Protein AF-0000000086677597 (afdb_homodimer)

Secondary structure (DSSP, 8-state):
----------S--EE-TT--SS--EEEEEETTEEEEEETTEEEEEEEEEHHHHHHHHHHHHTTTT-------/----------S--EE-TT--SS--EEEEEETTEEEEEETTEEEEEEEEEHHHHHHHHHHHHTTTT-------

Nearest PDB structures (foldseek):
  1yqf-assembly2_E  TM=6.246E-01  e=2.700E+00  Leishmania major
  7anb-assembly2_BBB  TM=4.115E-01  e=1.387E+00  Bacteroides thetaiotaomicron VPI-5482
  6hr5-assembly1_A  TM=4.721E-01  e=3.883E+00  Formosa agariphila KMM 3901
  7pkq-assembly1_M  TM=5.724E-01  e=5.585E+00  Chlamydomonas reinhardtii
  1yqf-assembly2_E  TM=6.253E-01  e=2.676E+00  Leishmania major

Sequence (144 aa):
MIDNAGARQPSGWRRSSRCSDAACVEVNPVGGEVLVRNTGDPGVQLRLTAEQWRSLLDTVKSDGFSPPEATTMIDNAGARQPSGWRRSSRCSDAACVEVNPVGGEVLVRNTGDPGVQLRLTAEQWRSLLDTVKSDGFSPPEATT

pLDDT: mean 76.42, std 21.35, range [24.19, 95.0]

InterPro domains:
  IPR007278 Domain of unknown function DUF397 [PF04149] (12-61)

Organism: NCBI:txid175570

Radius of gyration: 15.19 Å; Cα contacts (8 Å, |Δi|>4): 232; chains: 2; bounding box: 44×38×34 Å

Foldseek 3Di:
DPVPCPPPLPPAWDWDPPDDDQWTWIWGDDPQWIWIDISVCRVDIDIGGVVRVVVVVVCVVVVNPPPDPPPD/DPCPCPPPLPPAWDWDPPDDDQWTWIWGDDPQWIWIDISVCRVDIDIGGVVRVVVVVVCVVVVNPPPDPPPD

Solvent-accessible surface area (backbone atoms only — not comparable to full-atom values): 8438 Å² total; per-residue (Å²): 124,81,80,64,75,67,62,76,68,68,95,47,73,43,65,37,77,59,39,78,65,89,42,30,43,30,38,26,75,49,97,69,25,32,36,38,29,30,59,73,46,65,84,46,62,43,72,32,46,53,65,37,46,49,16,45,51,52,22,50,67,67,59,66,70,65,65,78,72,75,80,121,125,80,81,67,73,67,61,76,67,68,92,48,71,43,65,37,79,59,39,79,63,90,42,30,40,29,38,27,76,48,96,72,25,33,36,37,30,29,58,76,46,67,84,44,63,43,73,31,48,52,65,39,46,50,16,46,49,52,22,49,66,67,59,67,69,65,66,78,73,74,80,122

Structure (mmCIF, N/CA/C/O backbone):
data_AF-0000000086677597-model_v1
#
loop_
_entity.id
_entity.type
_entity.pdbx_description
1 polymer 'DUF397 domain-containing protein'
#
loop_
_atom_site.group_PDB
_atom_site.id
_atom_site.type_symbol
_atom_site.label_atom_id
_atom_site.label_alt_id
_atom_site.label_comp_id
_atom_site.label_asym_id
_atom_site.label_entity_id
_atom_site.label_seq_id
_atom_site.pdbx_PDB_ins_code
_atom_site.Cartn_x
_atom_site.Cartn_y
_atom_site.Cartn_z
_atom_site.occupancy
_atom_site.B_iso_or_equiv
_atom_site.auth_seq_id
_atom_site.auth_comp_id
_atom_site.auth_asym_id
_atom_site.auth_atom_id
_atom_site.pdbx_PDB_model_num
ATOM 1 N N . MET A 1 1 ? 26.547 -16.078 6.094 1 24.19 1 MET A N 1
ATOM 2 C CA . MET A 1 1 ? 25.281 -16.469 5.469 1 24.19 1 MET A CA 1
ATOM 3 C C . MET A 1 1 ? 24.25 -15.344 5.574 1 24.19 1 MET A C 1
ATOM 5 O O . MET A 1 1 ? 23.953 -14.883 6.672 1 24.19 1 MET A O 1
ATOM 9 N N . ILE A 1 2 ? 24.438 -14.305 4.738 1 26.47 2 ILE A N 1
ATOM 10 C CA . ILE A 1 2 ? 23.531 -13.156 4.766 1 26.47 2 ILE A CA 1
ATOM 11 C C . ILE A 1 2 ? 22.109 -13.625 5.082 1 26.47 2 ILE A C 1
ATOM 13 O O . ILE A 1 2 ? 21.625 -14.578 4.477 1 26.47 2 ILE A O 1
ATOM 17 N N . ASP A 1 3 ? 21.734 -13.859 6.348 1 28.7 3 ASP A N 1
ATOM 18 C CA . ASP A 1 3 ? 20.344 -14.172 6.648 1 28.7 3 ASP A CA 1
ATOM 19 C C . ASP A 1 3 ? 19.391 -13.375 5.762 1 28.7 3 ASP A C 1
ATOM 21 O O . ASP A 1 3 ? 19.25 -12.156 5.918 1 28.7 3 ASP A O 1
ATOM 25 N N . ASN A 1 4 ? 19.703 -13.273 4.512 1 31.8 4 ASN A N 1
ATOM 26 C CA . ASN A 1 4 ? 18.812 -12.695 3.5 1 31.8 4 ASN A CA 1
ATOM 27 C C . ASN A 1 4 ? 17.375 -13.109 3.717 1 31.8 4 ASN A C 1
ATOM 29 O O . ASN A 1 4 ? 17 -14.258 3.441 1 31.8 4 ASN A O 1
ATOM 33 N N . ALA A 1 5 ? 16.969 -13.086 4.957 1 37.25 5 ALA A N 1
ATOM 34 C CA . ALA A 1 5 ? 15.578 -13.312 5.324 1 37.25 5 ALA A CA 1
ATOM 35 C C . ALA A 1 5 ? 14.648 -13.023 4.152 1 37.25 5 ALA A C 1
ATOM 37 O O . ALA A 1 5 ? 14.281 -11.875 3.91 1 37.25 5 ALA A O 1
ATOM 38 N N . GLY A 1 6 ? 14.922 -13.242 2.924 1 37.53 6 GLY A N 1
ATOM 39 C CA . GLY A 1 6 ? 14.023 -13.648 1.856 1 37.53 6 GLY A CA 1
ATOM 40 C C . GLY A 1 6 ? 12.836 -14.453 2.352 1 37.53 6 GLY A C 1
ATOM 41 O O . GLY A 1 6 ? 12.922 -15.672 2.502 1 37.53 6 GLY A O 1
ATOM 42 N N . ALA A 1 7 ? 12.398 -14.273 3.543 1 39.97 7 ALA A N 1
ATOM 43 C CA . ALA A 1 7 ? 11.242 -15 4.062 1 39.97 7 ALA A CA 1
ATOM 44 C C . ALA A 1 7 ? 10.438 -15.617 2.928 1 39.97 7 ALA A C 1
ATOM 46 O O . ALA A 1 7 ? 10.219 -14.992 1.889 1 39.97 7 ALA A O 1
ATOM 47 N N . ARG A 1 8 ? 10.523 -16.906 2.723 1 39.62 8 ARG A N 1
ATOM 48 C CA . ARG A 1 8 ? 9.648 -17.688 1.851 1 39.62 8 ARG A CA 1
ATOM 49 C C . ARG A 1 8 ? 8.32 -16.969 1.639 1 39.62 8 ARG A C 1
ATOM 51 O O . ARG A 1 8 ? 7.578 -16.719 2.594 1 39.62 8 ARG A O 1
ATOM 58 N N . GLN A 1 9 ? 8.367 -15.828 0.904 1 47.41 9 GLN A N 1
ATOM 59 C CA . GLN A 1 9 ? 7.07 -15.242 0.581 1 47.41 9 GLN A CA 1
ATOM 60 C C . GLN A 1 9 ? 5.996 -16.312 0.477 1 47.41 9 GLN A C 1
ATOM 62 O O . GLN A 1 9 ? 6.18 -17.328 -0.205 1 47.41 9 GLN A O 1
ATOM 67 N N . PRO A 1 10 ? 5.395 -16.562 1.536 1 51.5 10 PRO A N 1
ATOM 68 C CA . PRO A 1 10 ? 4.312 -17.531 1.327 1 51.5 10 PRO A CA 1
ATOM 69 C C . PRO A 1 10 ? 3.627 -17.359 -0.027 1 51.5 10 PRO A C 1
ATOM 71 O O . PRO A 1 10 ? 3.637 -16.266 -0.599 1 51.5 10 PRO A O 1
ATOM 74 N N . SER A 1 11 ? 3.594 -18.359 -0.868 1 66.25 11 SER A N 1
ATOM 75 C CA . SER A 1 11 ? 2.865 -18.609 -2.105 1 66.25 11 SER A CA 1
ATOM 76 C C . SER A 1 11 ? 1.474 -17.984 -2.066 1 66.25 11 SER A C 1
ATOM 78 O O . SER A 1 11 ? 0.54 -18.578 -1.516 1 66.25 11 SER A O 1
ATOM 80 N N . GLY A 1 12 ? 1.334 -16.688 -1.668 1 84.62 12 GLY A N 1
ATOM 81 C CA . GLY A 1 12 ? -0.028 -16.172 -1.597 1 84.62 12 GLY A CA 1
ATOM 82 C C . GLY A 1 12 ? -0.172 -14.773 -2.16 1 84.62 12 GLY A C 1
ATOM 83 O O . GLY A 1 12 ? -1.17 -14.094 -1.905 1 84.62 12 GLY A O 1
ATOM 84 N N . TRP A 1 13 ? 0.792 -14.516 -3.088 1 89.44 13 TRP A N 1
ATOM 85 C CA . TRP A 1 13 ? 0.688 -13.164 -3.621 1 89.44 13 TRP A CA 1
ATOM 86 C C . TRP A 1 13 ? -0.413 -13.078 -4.672 1 89.44 13 TRP A C 1
ATOM 88 O O . TRP A 1 13 ? -0.529 -13.953 -5.535 1 89.44 13 TRP A O 1
ATOM 98 N N . ARG A 1 14 ? -1.232 -11.945 -4.5 1 88.19 14 ARG A N 1
ATOM 99 C CA . ARG A 1 14 ? -2.248 -11.562 -5.477 1 88.19 14 ARG A CA 1
ATOM 100 C C . ARG A 1 14 ? -1.915 -10.227 -6.125 1 88.19 14 ARG A C 1
ATOM 102 O O . ARG A 1 14 ? -1.589 -9.258 -5.434 1 88.19 14 ARG A O 1
ATOM 109 N N . ARG A 1 15 ? -1.967 -10.164 -7.363 1 87.81 15 ARG A N 1
ATOM 110 C CA . ARG A 1 15 ? -1.603 -8.961 -8.102 1 87.81 15 ARG A CA 1
ATOM 111 C C . ARG A 1 15 ? -2.84 -8.148 -8.469 1 87.81 15 ARG A C 1
ATOM 113 O O . ARG A 1 15 ? -3.918 -8.711 -8.672 1 87.81 15 ARG A O 1
ATOM 120 N N . SER A 1 16 ? -2.625 -6.801 -8.477 1 90 16 SER A N 1
ATOM 121 C CA . SER A 1 16 ? -3.703 -5.953 -8.984 1 90 16 SER A CA 1
ATOM 122 C C . SER A 1 16 ? -4.016 -6.266 -10.445 1 90 16 SER A C 1
ATOM 124 O O . SER A 1 16 ? -3.104 -6.43 -11.258 1 90 16 SER A O 1
ATOM 126 N N . SER A 1 17 ? -5.262 -6.516 -10.781 1 80.62 17 SER A N 1
ATOM 127 C CA . SER A 1 17 ? -5.684 -6.953 -12.109 1 80.62 17 SER A CA 1
ATOM 128 C C . SER A 1 17 ? -5.629 -5.805 -13.117 1 80.62 17 SER A C 1
ATOM 130 O O . SER A 1 17 ? -5.602 -6.035 -14.328 1 80.62 17 SER A O 1
ATOM 132 N N .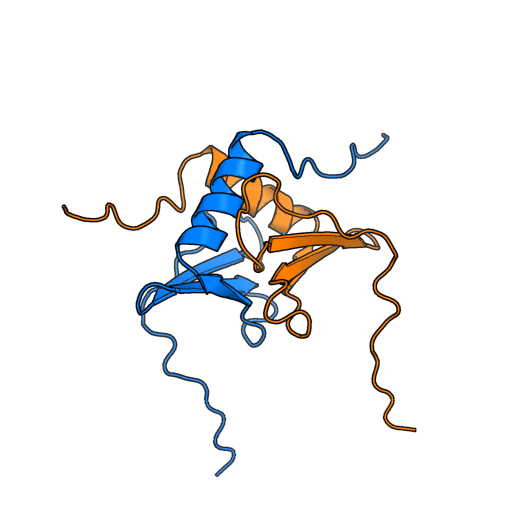 ARG A 1 18 ? -5.703 -4.637 -12.633 1 80.12 18 ARG A N 1
ATOM 133 C CA . ARG A 1 18 ? -5.777 -3.488 -13.531 1 80.12 18 ARG A CA 1
ATOM 134 C C . ARG A 1 18 ? -4.383 -2.953 -13.852 1 80.12 18 ARG A C 1
ATOM 136 O O . ARG A 1 18 ? -4.238 -1.821 -14.312 1 80.12 18 ARG A O 1
A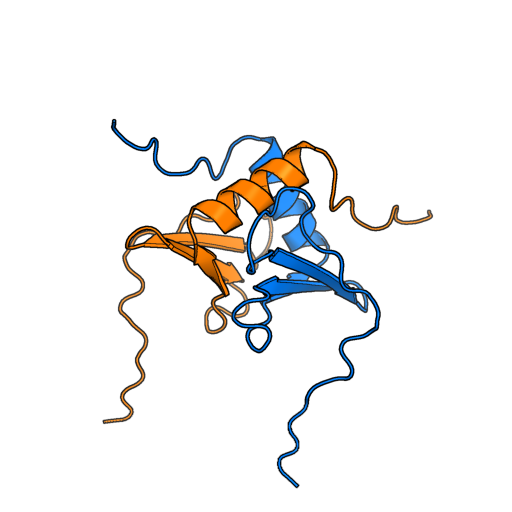TOM 143 N N . CYS A 1 19 ? -3.418 -3.832 -13.539 1 81.12 19 CYS A N 1
ATOM 144 C CA . CYS A 1 19 ? -2.061 -3.367 -13.805 1 81.12 19 CYS A CA 1
ATOM 145 C C . CYS A 1 19 ? -1.599 -3.803 -15.188 1 81.12 19 CYS A C 1
ATOM 147 O O . CYS A 1 19 ? -2.062 -4.816 -15.711 1 81.12 19 CYS A O 1
ATOM 149 N N . SER A 1 20 ? -1.194 -2.875 -15.875 1 72.31 20 SER A N 1
ATOM 150 C CA . SER A 1 20 ? -0.749 -3.158 -17.234 1 72.31 20 SER A CA 1
ATOM 151 C C . SER A 1 20 ? 0.699 -3.639 -17.25 1 72.31 20 SER A C 1
ATOM 153 O O . SER A 1 20 ? 1.023 -4.621 -17.922 1 72.31 20 SER A O 1
ATOM 155 N N . ASP A 1 21 ? 1.618 -2.787 -17.078 1 64.5 21 ASP A N 1
ATOM 156 C CA . ASP A 1 21 ? 3.027 -3.012 -17.391 1 64.5 21 ASP A CA 1
ATOM 157 C C . ASP A 1 21 ? 3.699 -3.84 -16.297 1 64.5 21 ASP A C 1
ATOM 159 O O . ASP A 1 21 ? 3.027 -4.367 -15.406 1 64.5 21 ASP A O 1
ATOM 163 N N . ALA A 1 22 ? 5.051 -3.91 -16.297 1 63.94 22 ALA A N 1
ATOM 164 C CA . ALA A 1 22 ? 6.02 -4.633 -15.477 1 63.94 22 ALA A CA 1
ATOM 165 C C . ALA A 1 22 ? 5.895 -4.242 -14.008 1 63.94 22 ALA A C 1
ATOM 167 O O . ALA A 1 22 ? 6.68 -4.691 -13.172 1 63.94 22 ALA A O 1
ATOM 168 N N . ALA A 1 23 ? 4.844 -3.414 -13.688 1 74.06 23 ALA A N 1
ATOM 169 C CA . ALA A 1 23 ? 4.809 -3.078 -12.266 1 74.06 23 ALA A CA 1
ATOM 170 C C . ALA A 1 23 ? 3.383 -3.123 -11.727 1 74.06 23 ALA A C 1
ATOM 172 O O . ALA A 1 23 ? 2.482 -2.488 -12.281 1 74.06 23 ALA A O 1
ATOM 173 N N . CYS A 1 24 ? 3.117 -4.094 -10.93 1 89 24 CYS A N 1
ATOM 174 C CA . CYS A 1 24 ? 1.826 -4.312 -10.289 1 89 24 CYS A CA 1
ATOM 175 C C . CYS A 1 24 ? 1.961 -4.301 -8.773 1 89 24 CYS A C 1
ATOM 177 O O . CYS A 1 24 ? 3.004 -4.676 -8.234 1 89 24 CYS A O 1
ATOM 179 N N . VAL A 1 25 ? 0.945 -3.766 -8.203 1 92.5 25 VAL A N 1
ATOM 180 C CA . VAL A 1 25 ? 0.861 -3.891 -6.75 1 92.5 25 VAL A CA 1
ATOM 181 C C . VAL A 1 25 ? 0.416 -5.301 -6.379 1 92.5 25 VAL A C 1
ATOM 183 O O . VAL A 1 25 ? -0.501 -5.852 -6.988 1 92.5 25 VAL A O 1
ATOM 186 N N . GLU A 1 26 ? 1.146 -5.871 -5.551 1 92.5 26 GLU A N 1
ATOM 187 C CA . GLU A 1 26 ? 0.809 -7.215 -5.082 1 92.5 26 GLU A CA 1
ATOM 188 C C . GLU A 1 26 ? 0.492 -7.211 -3.59 1 92.5 26 GLU A C 1
ATOM 190 O O . GLU A 1 26 ? 1.081 -6.445 -2.826 1 92.5 26 GLU A O 1
ATOM 195 N N . VAL A 1 27 ? -0.441 -8.141 -3.17 1 93.31 27 VAL A N 1
ATOM 196 C CA . VAL A 1 27 ? -0.871 -8.258 -1.782 1 93.31 27 VAL A CA 1
ATOM 197 C C . VAL A 1 27 ? -0.806 -9.719 -1.347 1 93.31 27 VAL A C 1
ATOM 199 O O . VAL A 1 27 ? -1.071 -10.625 -2.143 1 93.31 27 VAL A O 1
ATOM 202 N N . ASN A 1 28 ? -0.327 -9.93 -0.15 1 92.25 28 ASN A N 1
ATOM 203 C CA . ASN A 1 28 ? -0.248 -11.266 0.425 1 92.25 28 ASN A CA 1
ATOM 204 C C . ASN A 1 28 ? -0.808 -11.297 1.844 1 92.25 28 ASN A C 1
ATOM 206 O O . ASN A 1 28 ? -0.186 -10.781 2.775 1 92.25 28 ASN A O 1
ATOM 210 N N . PRO A 1 29 ? -2.078 -11.883 2.004 1 89.69 29 PRO A N 1
ATOM 211 C CA . PRO A 1 29 ? -2.562 -12.109 3.367 1 89.69 29 PRO A CA 1
ATOM 212 C C . PRO A 1 29 ? -1.793 -13.211 4.098 1 89.69 29 PRO A C 1
ATOM 214 O O . PRO A 1 29 ? -1.698 -14.336 3.602 1 89.69 29 PRO A O 1
ATOM 217 N N . VAL A 1 30 ? -1.16 -12.836 5.191 1 85.19 30 VAL A N 1
ATOM 218 C CA . VAL A 1 30 ? -0.337 -13.797 5.918 1 85.19 30 VAL A CA 1
ATOM 219 C C . VAL A 1 30 ? -0.512 -13.594 7.422 1 85.19 30 VAL A C 1
ATOM 221 O O . VAL A 1 30 ? -0.29 -12.5 7.938 1 85.19 30 VAL A O 1
ATOM 224 N N . GLY A 1 31 ? -0.892 -14.742 8.094 1 84.56 31 GLY A N 1
ATOM 225 C CA . GLY A 1 31 ? -0.918 -14.703 9.547 1 84.56 31 GLY A CA 1
ATOM 226 C C . GLY A 1 31 ? -1.806 -13.609 10.102 1 84.56 31 GLY A C 1
ATOM 227 O O . GLY A 1 31 ? -1.451 -12.953 11.086 1 84.56 31 GLY A O 1
ATOM 228 N N . GLY A 1 32 ? -2.836 -13.258 9.453 1 85.5 32 GLY A N 1
ATOM 229 C CA . GLY A 1 32 ? -3.721 -12.203 9.938 1 85.5 32 GLY A CA 1
ATOM 230 C C . GLY A 1 32 ? -3.297 -10.82 9.492 1 85.5 32 GLY A C 1
ATOM 231 O O . GLY A 1 32 ? -3.91 -9.82 9.883 1 85.5 32 GLY A O 1
ATOM 232 N N . GLU A 1 33 ? -2.15 -10.859 8.836 1 91.31 33 GLU A N 1
ATOM 233 C CA . GLU A 1 33 ? -1.659 -9.602 8.289 1 91.31 33 GLU A CA 1
ATOM 234 C C . GLU A 1 33 ? -1.702 -9.602 6.762 1 91.31 33 GLU A C 1
ATOM 236 O O . GLU A 1 33 ? -2.061 -10.609 6.148 1 91.31 33 GLU A O 1
ATOM 241 N N . VAL A 1 34 ? -1.464 -8.367 6.266 1 92.44 34 VAL A N 1
ATOM 242 C CA . VAL A 1 34 ? -1.415 -8.227 4.812 1 92.44 34 VAL A CA 1
ATOM 243 C C . VAL A 1 34 ? -0.102 -7.566 4.402 1 92.44 34 VAL A C 1
ATOM 245 O O . VAL A 1 34 ? 0.232 -6.48 4.887 1 92.44 34 VAL A O 1
ATOM 248 N N . LEU A 1 35 ? 0.58 -8.289 3.596 1 93.69 35 LEU A N 1
ATOM 249 C CA . LEU A 1 35 ? 1.78 -7.707 3.006 1 93.69 35 LEU A CA 1
ATOM 250 C C . LEU A 1 35 ? 1.471 -7.078 1.65 1 93.69 35 LEU A C 1
ATOM 252 O O . LEU A 1 35 ? 0.723 -7.648 0.854 1 93.69 35 LEU A O 1
ATOM 256 N N . VAL A 1 36 ? 1.93 -5.875 1.434 1 94.06 36 VAL A N 1
ATOM 257 C CA . VAL A 1 36 ? 1.755 -5.16 0.174 1 94.06 36 VAL A CA 1
ATOM 258 C C . VAL A 1 36 ? 3.119 -4.82 -0.422 1 94.06 36 VAL A C 1
ATOM 260 O O . VAL A 1 36 ? 4.012 -4.348 0.284 1 94.06 36 VAL A O 1
ATOM 263 N N . ARG A 1 37 ? 3.334 -5.18 -1.767 1 93.19 37 ARG A N 1
ATOM 264 C CA . ARG A 1 37 ? 4.598 -4.824 -2.41 1 93.19 37 ARG A CA 1
ATOM 265 C C . ARG A 1 37 ? 4.375 -4.406 -3.859 1 93.19 37 ARG A C 1
ATOM 267 O O . ARG A 1 37 ? 3.268 -4.543 -4.387 1 93.19 37 ARG A O 1
ATOM 274 N N . ASN A 1 38 ? 5.352 -3.705 -4.312 1 92.06 38 ASN A N 1
ATOM 275 C CA . ASN A 1 38 ? 5.445 -3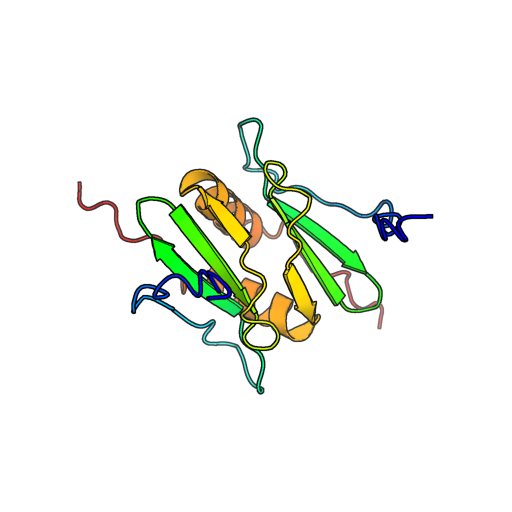.361 -5.727 1 92.06 38 ASN A CA 1
ATOM 276 C C . ASN A 1 38 ? 6.352 -4.328 -6.48 1 92.06 38 ASN A C 1
ATOM 278 O O . ASN A 1 38 ? 7.484 -4.578 -6.059 1 92.06 38 ASN A O 1
ATOM 282 N N . THR A 1 39 ? 5.906 -4.875 -7.617 1 87.75 39 THR A N 1
ATOM 283 C CA . THR A 1 39 ? 6.676 -5.867 -8.367 1 87.75 39 THR A CA 1
ATOM 284 C C . THR A 1 39 ? 7.984 -5.266 -8.875 1 87.75 39 THR A C 1
ATOM 286 O O . THR A 1 39 ? 8.945 -5.988 -9.125 1 87.75 39 THR A O 1
ATOM 289 N N . GLY A 1 40 ? 8.008 -4.008 -8.938 1 85.62 40 GLY A N 1
ATOM 290 C CA . GLY A 1 40 ? 9.242 -3.348 -9.336 1 85.62 40 GLY A CA 1
ATOM 291 C C . GLY A 1 40 ? 10.266 -3.264 -8.211 1 85.62 40 GLY A C 1
ATOM 292 O O . GLY A 1 40 ? 11.453 -3.049 -8.461 1 85.62 40 GLY A O 1
ATOM 293 N N . ASP A 1 41 ? 9.844 -3.352 -7.047 1 88.62 41 ASP A N 1
ATOM 294 C CA . ASP A 1 41 ? 10.672 -3.338 -5.848 1 88.62 41 ASP A CA 1
ATOM 295 C C . ASP A 1 41 ? 10.164 -4.34 -4.812 1 88.62 41 ASP A C 1
ATOM 297 O O . ASP A 1 41 ? 9.719 -3.949 -3.73 1 88.62 41 ASP A O 1
ATOM 301 N N . PRO A 1 42 ? 10.297 -5.656 -5.207 1 88.81 42 PRO A N 1
ATOM 302 C CA . PRO A 1 42 ? 9.664 -6.66 -4.352 1 88.81 42 PRO A CA 1
ATOM 303 C C . PRO A 1 42 ? 10.32 -6.766 -2.979 1 88.81 42 PRO A C 1
ATOM 305 O O . PRO A 1 42 ? 9.773 -7.391 -2.068 1 88.81 42 PRO A O 1
ATOM 308 N N . GLY A 1 43 ? 11.43 -6.094 -2.816 1 91.38 43 GLY A N 1
ATOM 309 C CA . GLY A 1 43 ? 12.117 -6.133 -1.537 1 91.38 43 GLY A CA 1
ATOM 310 C C . GLY A 1 43 ? 11.461 -5.262 -0.481 1 91.38 43 GLY A C 1
ATOM 311 O O . GLY A 1 43 ? 11.703 -5.441 0.715 1 91.38 43 GLY A O 1
ATOM 312 N N . VAL A 1 44 ? 10.797 -4.297 -0.894 1 93.25 44 VAL A N 1
ATOM 313 C CA . VAL A 1 44 ? 10.062 -3.424 0.02 1 93.25 44 VAL A CA 1
ATOM 314 C C . VAL A 1 44 ? 8.641 -3.945 0.212 1 93.25 44 VAL A C 1
ATOM 316 O O . VAL A 1 44 ? 7.895 -4.098 -0.756 1 93.25 44 VAL A O 1
ATOM 319 N N . GLN A 1 45 ? 8.406 -4.355 1.516 1 94.44 45 GLN A N 1
ATOM 320 C CA . GLN A 1 45 ? 7.082 -4.875 1.824 1 94.44 45 GLN A CA 1
ATOM 321 C C . GLN A 1 45 ? 6.449 -4.113 2.986 1 94.44 45 GLN A C 1
ATOM 323 O O . GLN A 1 45 ? 7.031 -4.035 4.07 1 94.44 45 GLN A O 1
ATOM 328 N N . LEU A 1 46 ? 5.305 -3.617 2.654 1 95 46 LEU A N 1
ATOM 329 C CA . LEU A 1 46 ? 4.531 -2.943 3.691 1 95 46 LEU A CA 1
ATOM 330 C C . LEU A 1 46 ? 3.697 -3.943 4.48 1 95 46 LEU A C 1
ATOM 332 O O . LEU A 1 46 ? 2.973 -4.754 3.898 1 95 46 LEU A O 1
ATOM 336 N N . ARG A 1 47 ? 3.869 -3.936 5.754 1 93.69 47 ARG A N 1
ATOM 337 C CA . ARG A 1 47 ? 3.084 -4.809 6.621 1 93.69 47 ARG A CA 1
ATOM 338 C C . ARG A 1 47 ? 1.914 -4.059 7.246 1 93.69 47 ARG A C 1
ATOM 340 O O . ARG A 1 47 ? 2.107 -3.025 7.891 1 93.69 47 ARG A O 1
ATOM 347 N N . LEU A 1 48 ? 0.765 -4.562 6.953 1 92.69 48 LEU A N 1
ATOM 348 C CA . LEU A 1 48 ? -0.465 -3.996 7.496 1 92.69 48 LEU A CA 1
ATOM 349 C C . LEU A 1 48 ? -1.247 -5.043 8.281 1 92.69 48 LEU A C 1
ATOM 351 O O . LEU A 1 48 ? -1.283 -6.215 7.891 1 92.69 48 LEU A O 1
ATOM 355 N N . THR A 1 49 ? -1.823 -4.617 9.352 1 90.38 49 THR A N 1
ATOM 356 C CA . THR A 1 49 ? -2.793 -5.496 10 1 90.38 49 THR A CA 1
ATOM 357 C C . THR A 1 49 ? -4.047 -5.641 9.148 1 90.38 49 THR A C 1
ATOM 359 O O . THR A 1 49 ? -4.238 -4.895 8.18 1 90.38 49 THR A O 1
ATOM 362 N N . ALA A 1 50 ? -4.879 -6.68 9.453 1 89.69 50 ALA A N 1
ATOM 363 C CA . ALA A 1 50 ? -6.141 -6.867 8.734 1 89.69 50 ALA A CA 1
ATOM 364 C C . ALA A 1 50 ? -7.02 -5.621 8.844 1 89.69 50 ALA A C 1
ATOM 366 O O . ALA A 1 50 ? -7.676 -5.234 7.871 1 89.69 50 ALA A O 1
ATOM 367 N N . GLU A 1 51 ? -6.949 -4.992 10.008 1 88.12 51 GLU A N 1
ATOM 368 C CA . GLU A 1 51 ? -7.773 -3.807 10.227 1 88.12 51 GLU A CA 1
ATOM 369 C C . GLU A 1 51 ? -7.27 -2.629 9.391 1 88.12 51 GLU A C 1
ATOM 371 O O . GLU A 1 51 ? -8.062 -1.886 8.812 1 88.12 51 GLU A O 1
ATOM 376 N N . GLN A 1 52 ? -6 -2.465 9.344 1 90.5 52 GLN A N 1
ATOM 377 C CA . GLN A 1 52 ? -5.414 -1.384 8.555 1 90.5 52 GLN A CA 1
ATOM 378 C C . GLN A 1 52 ? -5.711 -1.56 7.07 1 90.5 52 GLN A C 1
ATOM 380 O O . GLN A 1 52 ? -6.027 -0.592 6.379 1 90.5 52 GLN A O 1
ATOM 385 N N . TRP A 1 53 ? -5.645 -2.822 6.66 1 91.12 53 TRP A N 1
ATOM 386 C CA . TRP A 1 53 ? -5.969 -3.121 5.27 1 91.12 53 TRP A CA 1
ATOM 387 C C . TRP A 1 53 ? -7.43 -2.805 4.969 1 91.12 53 TRP A C 1
ATOM 389 O O . TRP A 1 53 ? -7.738 -2.145 3.973 1 91.12 53 TRP A O 1
ATOM 399 N N . ARG A 1 54 ? -8.266 -3.217 5.844 1 90.25 54 ARG A N 1
ATOM 400 C CA . ARG A 1 54 ? -9.688 -2.936 5.652 1 90.25 54 ARG A CA 1
ATOM 401 C C . ARG A 1 54 ? -9.953 -1.434 5.648 1 90.25 54 ARG A C 1
ATOM 403 O O . ARG A 1 54 ? -10.766 -0.944 4.859 1 90.25 54 ARG A O 1
ATOM 410 N N . SER A 1 55 ? -9.258 -0.825 6.555 1 90.62 55 SER A N 1
ATOM 411 C CA . SER A 1 55 ? -9.422 0.624 6.613 1 90.62 55 SER A CA 1
ATOM 412 C C . SER A 1 55 ? -8.992 1.283 5.309 1 90.62 55 SER A C 1
ATOM 414 O O . SER A 1 55 ? -9.664 2.191 4.812 1 90.62 55 SER A O 1
ATOM 416 N N . LEU A 1 56 ? -7.867 0.83 4.715 1 91.69 56 LEU A N 1
ATOM 417 C CA . LEU A 1 56 ? -7.395 1.335 3.43 1 91.69 56 LEU A CA 1
ATOM 418 C C . LEU A 1 56 ? -8.422 1.079 2.334 1 91.69 56 LEU A C 1
ATOM 420 O O . LEU A 1 56 ? -8.742 1.98 1.556 1 91.69 56 LEU A O 1
ATOM 424 N N . LEU A 1 57 ? -8.992 -0.135 2.312 1 91.5 57 LEU A N 1
ATOM 425 C CA . LEU A 1 57 ? -9.969 -0.49 1.286 1 91.5 57 LEU A CA 1
ATOM 426 C C . LEU A 1 57 ? -11.227 0.362 1.414 1 91.5 57 LEU A C 1
ATOM 428 O O . LEU A 1 57 ? -11.734 0.876 0.416 1 91.5 57 LEU A O 1
ATOM 432 N N . ASP A 1 58 ? -11.625 0.518 2.633 1 90.44 58 ASP A N 1
ATOM 433 C CA . ASP A 1 58 ? -12.82 1.315 2.875 1 90.44 58 ASP A CA 1
ATOM 434 C C . ASP A 1 58 ? -12.602 2.773 2.477 1 90.44 58 ASP A C 1
ATOM 436 O O . ASP A 1 58 ? -13.5 3.414 1.924 1 90.44 58 ASP A O 1
ATOM 440 N N . THR A 1 59 ? -11.477 3.264 2.783 1 91.38 59 THR A N 1
ATOM 441 C CA . THR A 1 59 ? -11.148 4.641 2.424 1 91.38 59 THR A CA 1
ATOM 442 C C . THR A 1 59 ? -11.148 4.816 0.907 1 91.38 59 THR A C 1
ATOM 444 O O . THR A 1 59 ? -11.719 5.777 0.388 1 91.38 59 THR A O 1
ATOM 447 N N . VAL A 1 60 ? -10.516 3.893 0.219 1 90.62 60 VAL A N 1
ATOM 448 C CA . VAL A 1 60 ? -10.461 3.941 -1.238 1 90.62 60 VAL A CA 1
ATOM 449 C C . VAL A 1 60 ? -11.875 3.873 -1.812 1 90.62 60 VAL A C 1
ATOM 451 O O . VAL A 1 60 ? -12.211 4.625 -2.729 1 90.62 60 VAL A O 1
ATOM 454 N N . LYS A 1 61 ? -12.688 3.059 -1.268 1 89.69 61 LYS A N 1
ATOM 455 C CA . LYS A 1 61 ? -14.055 2.887 -1.748 1 89.69 61 LYS A CA 1
ATOM 456 C C . LYS A 1 61 ? -14.898 4.133 -1.479 1 89.69 61 LYS A C 1
ATOM 458 O O . LYS A 1 61 ? -15.859 4.406 -2.197 1 89.69 61 LYS A O 1
ATOM 463 N N . SER A 1 62 ? -14.445 4.855 -0.475 1 88.56 62 SER A N 1
ATOM 464 C CA . SER A 1 62 ? -15.133 6.102 -0.151 1 88.56 62 SER A CA 1
ATOM 465 C C . SER A 1 62 ? -14.5 7.285 -0.884 1 88.56 62 SER A C 1
ATOM 467 O O . SER A 1 62 ? -14.773 8.438 -0.552 1 88.56 62 SER A O 1
ATOM 469 N N . ASP A 1 63 ? -13.578 7.09 -1.802 1 80.88 63 ASP A N 1
ATOM 470 C CA . ASP A 1 63 ? -12.914 8.07 -2.656 1 80.88 63 ASP A CA 1
ATOM 471 C C . ASP A 1 63 ? -11.953 8.945 -1.852 1 80.88 63 ASP A C 1
ATOM 473 O O . ASP A 1 63 ? -11.812 10.133 -2.129 1 80.88 63 ASP A O 1
ATOM 477 N N . GLY A 1 64 ? -11.375 8.438 -0.833 1 79.81 64 GLY A N 1
ATOM 478 C CA . GLY A 1 64 ? -10.469 9.188 0.024 1 79.81 64 GLY A CA 1
ATOM 479 C C . GLY A 1 64 ? -9.117 9.445 -0.615 1 79.81 64 GLY A C 1
ATOM 480 O O . GLY A 1 64 ? -8.445 10.43 -0.302 1 79.81 64 GLY A O 1
ATOM 481 N N . PHE A 1 65 ? -8.492 8.703 -1.427 1 81.94 65 PHE A N 1
ATOM 482 C CA . PHE A 1 65 ? -7.172 8.859 -2.018 1 81.94 65 PHE A CA 1
ATOM 483 C C . PHE A 1 65 ? -7.273 9.266 -3.482 1 81.94 65 PHE A C 1
ATOM 485 O O . PHE A 1 65 ? -6.402 8.938 -4.285 1 81.94 65 PHE A O 1
ATOM 492 N N . SER A 1 66 ? -8.141 10.031 -3.793 1 66.69 66 SER A N 1
ATOM 493 C CA . SER A 1 66 ? -8.25 10.43 -5.195 1 66.69 66 SER A CA 1
ATOM 494 C C . SER A 1 66 ? -6.992 11.156 -5.66 1 66.69 66 SER A C 1
ATOM 496 O O . SER A 1 66 ? -6.445 11.992 -4.938 1 66.69 66 SER A O 1
ATOM 498 N N . PRO A 1 67 ? -6.215 10.453 -6.586 1 59.31 67 PRO A N 1
ATOM 499 C CA . PRO A 1 67 ? -5.016 11.117 -7.105 1 59.31 67 PRO A CA 1
ATOM 500 C C . PRO A 1 67 ? -5.246 12.594 -7.418 1 59.31 67 PRO A C 1
ATOM 502 O O . PRO A 1 67 ? -6.391 13.016 -7.602 1 59.31 67 PRO A O 1
ATOM 505 N N . PRO A 1 68 ? -4.121 13.367 -7.027 1 49.53 68 PRO A N 1
ATOM 506 C CA . PRO A 1 68 ? -4.309 14.758 -7.438 1 49.53 68 PRO A CA 1
ATOM 507 C C . PRO A 1 68 ? -4.875 14.891 -8.852 1 49.53 68 PRO A C 1
ATOM 509 O O . PRO A 1 68 ? -4.648 14.016 -9.695 1 49.53 68 PRO A O 1
ATOM 512 N N . GLU A 1 69 ? -6.195 15.422 -8.922 1 44.66 69 GLU A N 1
ATOM 513 C CA . GLU A 1 69 ? -6.727 15.797 -10.227 1 44.66 69 GLU A CA 1
ATOM 514 C C . GLU A 1 69 ? -5.609 16.25 -11.172 1 44.66 69 GLU A C 1
ATOM 516 O O . GLU A 1 69 ? -4.754 17.047 -10.789 1 44.66 69 GLU A O 1
ATOM 521 N N . ALA A 1 70 ? -5.031 15.359 -11.938 1 44.12 70 ALA A N 1
ATOM 522 C CA . ALA A 1 70 ? -4.211 15.898 -13.016 1 44.12 70 ALA A CA 1
ATOM 523 C C . ALA A 1 70 ? -4.809 17.188 -13.562 1 44.12 70 ALA A C 1
ATOM 525 O O . ALA A 1 70 ? -6.012 17.266 -13.828 1 44.12 70 ALA A O 1
ATOM 526 N N . THR A 1 71 ? -4.449 18.344 -12.945 1 37.66 71 THR A N 1
ATOM 527 C CA . THR A 1 71 ? -4.82 19.562 -13.664 1 37.66 71 THR A CA 1
ATOM 528 C C . THR A 1 71 ? -4.445 19.453 -15.133 1 37.66 71 THR A C 1
ATOM 530 O O . THR A 1 71 ? -3.266 19.328 -15.477 1 37.66 71 THR A O 1
ATOM 533 N N . THR A 1 72 ? -5.207 18.859 -15.938 1 30 72 THR A N 1
ATOM 534 C CA . THR A 1 72 ? -5.043 19.234 -17.328 1 30 72 THR A CA 1
ATOM 535 C C . THR A 1 72 ? -5.195 20.75 -17.5 1 30 72 THR A C 1
ATOM 537 O O . THR A 1 72 ? -6.074 21.359 -16.891 1 30 72 THR A O 1
ATOM 540 N N . MET B 1 1 ? 28.484 11.172 8.797 1 24.3 1 MET B N 1
ATOM 541 C CA . MET B 1 1 ? 27.156 11.742 8.609 1 24.3 1 MET B CA 1
ATOM 542 C C . MET B 1 1 ? 26.203 10.711 8.016 1 24.3 1 MET B C 1
ATOM 544 O O . MET B 1 1 ? 26.438 10.195 6.918 1 24.3 1 MET B O 1
ATOM 548 N N . ILE B 1 2 ? 25.844 9.703 8.797 1 27.03 2 ILE B N 1
ATOM 549 C CA . ILE B 1 2 ? 24.922 8.672 8.336 1 27.03 2 ILE B CA 1
ATOM 550 C C . ILE B 1 2 ? 23.875 9.297 7.414 1 27.03 2 ILE B C 1
ATOM 552 O O . ILE B 1 2 ? 23.281 10.328 7.738 1 27.03 2 ILE B O 1
ATOM 556 N N . ASP B 1 3 ? 24.125 9.445 6.074 1 29.59 3 ASP B N 1
ATOM 557 C CA . ASP B 1 3 ? 23.109 9.938 5.145 1 29.59 3 ASP B CA 1
ATOM 558 C C . ASP B 1 3 ? 21.734 9.375 5.488 1 29.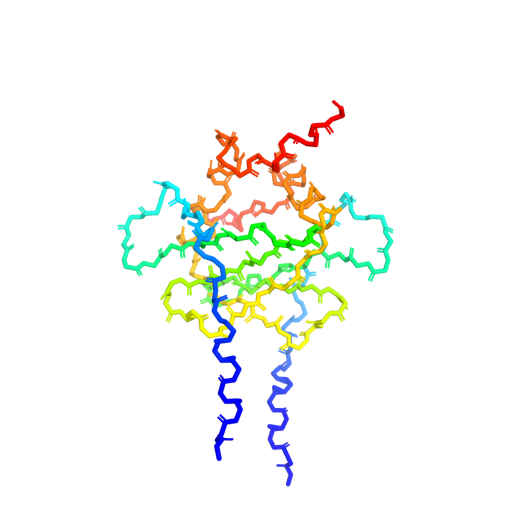59 3 ASP B C 1
ATOM 560 O O . ASP B 1 3 ? 21.484 8.188 5.289 1 29.59 3 ASP B O 1
ATOM 564 N N . ASN B 1 4 ? 21.391 9.328 6.727 1 32.22 4 ASN B N 1
ATOM 565 C CA . ASN B 1 4 ? 20.062 8.977 7.223 1 32.22 4 ASN B CA 1
ATOM 566 C C . ASN B 1 4 ? 18.969 9.594 6.359 1 32.22 4 ASN B C 1
ATOM 568 O O . ASN B 1 4 ? 18.703 10.797 6.438 1 32.22 4 ASN B O 1
ATOM 572 N N . ALA B 1 5 ? 19.172 9.523 5.102 1 37.41 5 ALA B N 1
ATOM 573 C CA . ALA B 1 5 ? 18.188 9.906 4.098 1 37.41 5 ALA B CA 1
ATOM 574 C C . ALA B 1 5 ? 16.766 9.805 4.652 1 37.41 5 ALA B C 1
ATOM 576 O O . ALA B 1 5 ? 16.156 8.734 4.621 1 37.41 5 ALA B O 1
ATOM 577 N N . GLY B 1 6 ? 16.453 9.945 5.891 1 37.56 6 GLY B N 1
ATOM 578 C CA . GLY B 1 6 ? 15.172 10.484 6.355 1 37.56 6 GLY B CA 1
ATOM 579 C C . GLY B 1 6 ? 14.562 11.492 5.398 1 37.56 6 GLY B C 1
ATOM 580 O O . GLY B 1 6 ? 14.906 12.672 5.441 1 37.56 6 GLY B O 1
ATOM 581 N N . ALA B 1 7 ? 14.789 11.383 4.129 1 39.38 7 ALA B N 1
ATOM 582 C CA . ALA B 1 7 ? 14.234 12.32 3.148 1 39.38 7 ALA B CA 1
ATOM 583 C C . ALA B 1 7 ? 13.062 13.102 3.734 1 39.38 7 ALA B C 1
ATOM 585 O O . ALA B 1 7 ? 12.273 12.562 4.508 1 39.38 7 ALA B O 1
ATOM 586 N N . ARG B 1 8 ? 13.227 14.359 4.012 1 39.34 8 ARG B N 1
ATOM 587 C CA . ARG B 1 8 ? 12.164 15.305 4.316 1 39.34 8 ARG B CA 1
ATOM 588 C C . ARG B 1 8 ? 10.828 14.82 3.758 1 39.34 8 ARG B C 1
ATOM 590 O O . ARG B 1 8 ? 10.68 14.656 2.545 1 39.34 8 ARG B O 1
ATOM 597 N N . GLN B 1 9 ? 10.297 13.727 4.324 1 47.28 9 GLN B N 1
ATOM 598 C CA . GLN B 1 9 ? 8.945 13.391 3.877 1 47.28 9 GLN B CA 1
ATOM 599 C C . GLN B 1 9 ? 8.18 14.648 3.465 1 47.28 9 GLN B C 1
ATOM 601 O O . GLN B 1 9 ? 8.164 15.641 4.191 1 47.28 9 GLN B O 1
ATOM 606 N N . PRO B 1 10 ? 8.258 14.922 2.258 1 51.47 10 PRO B N 1
ATOM 607 C CA . PRO B 1 10 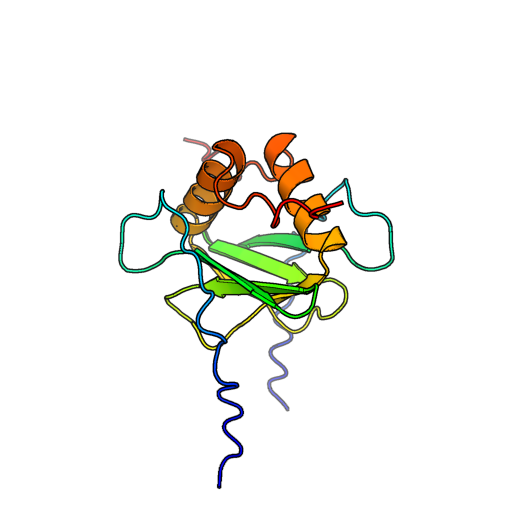? 7.418 16.078 1.911 1 51.47 10 PRO B CA 1
ATOM 608 C C . PRO B 1 10 ? 6.113 16.125 2.705 1 51.47 10 PRO B C 1
ATOM 610 O O . PRO B 1 10 ? 5.625 15.078 3.152 1 51.47 10 PRO B O 1
ATOM 613 N N . SER B 1 11 ? 5.84 17.141 3.484 1 66.31 11 SER B N 1
ATOM 614 C CA . SER B 1 11 ? 4.641 17.594 4.184 1 66.31 11 SER B CA 1
ATOM 615 C C . SER B 1 11 ? 3.379 17.203 3.416 1 66.31 11 SER B C 1
ATOM 617 O O . SER B 1 11 ? 2.266 17.484 3.861 1 66.31 11 SER B O 1
ATOM 619 N N . GLY B 1 12 ? 3.312 15.961 2.83 1 84.44 12 GLY B N 1
ATOM 620 C CA . GLY B 1 12 ? 2.119 15.719 2.035 1 84.44 12 GLY B CA 1
ATOM 621 C C . GLY B 1 12 ? 1.447 14.398 2.361 1 84.44 12 GLY B C 1
ATOM 622 O O . GLY B 1 12 ? 0.632 13.898 1.581 1 84.44 12 GLY B O 1
ATOM 623 N N . TRP B 1 13 ? 1.7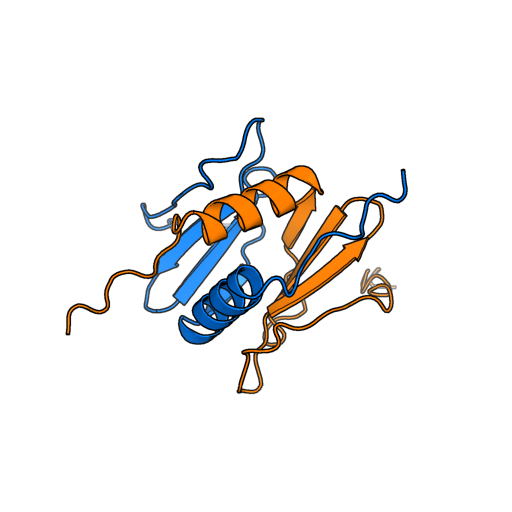02 14.008 3.66 1 89.44 13 TRP B N 1
ATOM 624 C CA . TRP B 1 13 ? 1.081 12.727 3.984 1 89.44 13 TRP B CA 1
ATOM 625 C C . TRP B 1 13 ? -0.402 12.906 4.289 1 89.44 13 TRP B C 1
ATOM 627 O O . TRP B 1 13 ? -0.79 13.828 5.004 1 89.44 13 TRP B O 1
ATOM 637 N N . ARG B 1 14 ? -1.181 11.93 3.648 1 88.19 14 ARG B N 1
ATOM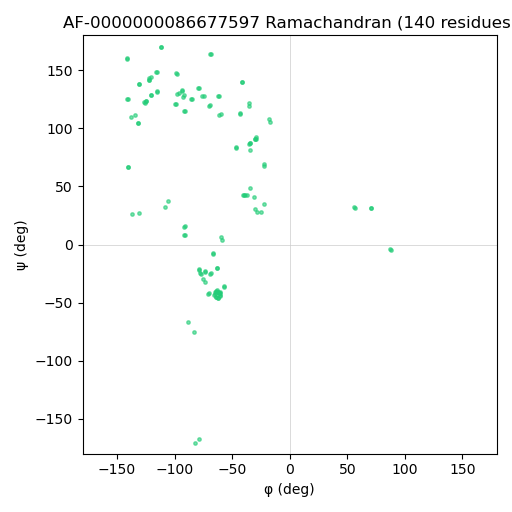 638 C CA . ARG B 1 14 ? -2.609 11.797 3.92 1 88.19 14 ARG B CA 1
ATOM 639 C C . ARG B 1 14 ? -2.922 10.461 4.574 1 88.19 14 ARG B C 1
ATOM 641 O O . ARG B 1 14 ? -2.461 9.414 4.109 1 88.19 14 ARG B O 1
ATOM 648 N N . ARG B 1 15 ? -3.648 10.469 5.594 1 87.94 15 ARG B N 1
ATOM 649 C CA . ARG B 1 15 ? -3.957 9.258 6.344 1 87.94 15 ARG B CA 1
ATOM 650 C C . ARG B 1 15 ? -5.324 8.703 5.953 1 87.94 15 ARG B C 1
ATOM 652 O O . ARG B 1 15 ? -6.227 9.469 5.594 1 87.94 15 ARG B O 1
ATOM 659 N N . SER B 1 16 ? -5.402 7.332 6.016 1 90.12 16 SER B N 1
ATOM 660 C CA . SER B 1 16 ? -6.715 6.727 5.824 1 90.12 16 SER B CA 1
ATOM 661 C C . SER B 1 16 ? -7.695 7.168 6.906 1 90.12 16 SER B C 1
ATOM 663 O O . SER B 1 16 ? -7.348 7.195 8.094 1 90.12 16 SER B O 1
ATOM 665 N N . SER B 1 17 ? -8.852 7.664 6.547 1 80.69 17 SER B N 1
ATOM 666 C CA . SER B 1 17 ? -9.828 8.242 7.469 1 80.69 17 SER B CA 1
ATOM 667 C C . SER B 1 17 ? -10.523 7.164 8.289 1 80.69 17 SER B C 1
ATOM 669 O O . SER B 1 17 ? -11.109 7.453 9.328 1 80.69 17 SER B O 1
ATOM 671 N N . ARG B 1 18 ? -10.516 6.004 7.793 1 80.62 18 ARG B N 1
ATOM 672 C CA . ARG B 1 18 ? -11.266 4.938 8.453 1 80.62 18 ARG B CA 1
ATOM 673 C C . ARG B 1 18 ? -10.383 4.18 9.438 1 80.62 18 ARG B C 1
ATOM 675 O O . ARG B 1 18 ? -10.727 3.076 9.867 1 80.62 18 ARG B O 1
ATOM 682 N N . CYS B 1 19 ? -9.25 4.824 9.727 1 81.69 19 CYS B N 1
ATOM 683 C CA . CYS B 1 19 ? -8.352 4.137 10.648 1 81.69 19 CYS B CA 1
ATOM 684 C C . CYS B 1 19 ? -8.625 4.559 12.086 1 81.69 19 CYS B C 1
ATOM 686 O O . CYS B 1 19 ? -9.102 5.668 12.336 1 81.69 19 CYS B O 1
ATOM 688 N N . SER B 1 20 ? -8.797 3.633 12.891 1 72.69 20 SER B N 1
ATOM 689 C CA . SER B 1 20 ? -9.117 3.904 14.281 1 72.69 20 SER B CA 1
ATOM 690 C C . SER B 1 20 ? -7.855 4.074 15.117 1 72.69 20 SER B C 1
ATOM 692 O O . SER B 1 20 ? -7.781 4.961 15.969 1 72.69 20 SER B O 1
ATOM 694 N N . ASP B 1 21 ? -7.113 3.072 15.273 1 65.12 21 ASP B N 1
ATOM 695 C CA . ASP B 1 21 ? -6.055 3.023 16.281 1 65.12 21 ASP B CA 1
ATOM 696 C C . ASP B 1 21 ? -4.789 3.713 15.781 1 65.12 21 ASP B C 1
ATOM 698 O O . ASP B 1 21 ? -4.797 4.348 14.727 1 65.12 21 ASP B O 1
ATOM 702 N N . ALA B 1 22 ? -3.697 3.58 16.531 1 64.12 22 ALA B N 1
ATOM 703 C CA . ALA B 1 22 ? -2.355 4.137 16.375 1 64.12 22 ALA B CA 1
ATOM 704 C C . ALA B 1 22 ? -1.734 3.713 15.047 1 64.12 22 ALA B C 1
ATOM 706 O O . ALA B 1 22 ? -0.595 4.074 14.742 1 64.12 22 ALA B O 1
ATOM 707 N N . ALA B 1 23 ? -2.547 2.982 14.211 1 75.12 23 ALA B N 1
ATOM 708 C CA . ALA B 1 23 ? -1.878 2.598 12.969 1 75.12 23 ALA B CA 1
ATOM 709 C C . ALA B 1 23 ? -2.773 2.855 11.766 1 75.12 23 ALA B C 1
ATOM 711 O O . ALA B 1 23 ? -3.93 2.424 11.734 1 75.12 23 ALA B O 1
ATOM 712 N N . CYS B 1 24 ? -2.396 3.799 10.969 1 89.19 24 CYS B N 1
ATOM 713 C CA . CYS B 1 24 ? -3.098 4.199 9.75 1 89.19 24 CYS B CA 1
ATOM 714 C C . CYS B 1 24 ? -2.188 4.082 8.531 1 89.19 24 CYS B C 1
ATOM 716 O O . CYS B 1 24 ? -0.971 4.254 8.641 1 89.19 24 CYS B O 1
ATOM 718 N N . VAL B 1 25 ? -2.828 3.686 7.504 1 92.56 25 VAL B N 1
ATOM 719 C CA . VAL B 1 25 ? -2.111 3.75 6.238 1 92.56 25 VAL B CA 1
ATOM 720 C C . VAL B 1 25 ? -2.029 5.199 5.762 1 92.56 25 VAL B C 1
ATOM 722 O O . VAL B 1 25 ? -3.018 5.934 5.82 1 92.56 25 VAL B O 1
ATOM 725 N N . GLU B 1 26 ? -0.883 5.594 5.469 1 92.62 26 GLU B N 1
ATOM 726 C CA . GLU B 1 26 ? -0.675 6.949 4.965 1 92.62 26 GLU B CA 1
ATOM 727 C C . GLU B 1 26 ? -0.148 6.93 3.531 1 92.62 26 GLU B C 1
ATOM 729 O O . GLU B 1 26 ? 0.605 6.031 3.154 1 92.62 26 GLU B O 1
ATOM 734 N N . VAL B 1 27 ? -0.529 7.984 2.746 1 93.25 27 VAL B N 1
ATOM 735 C CA . VAL B 1 27 ? -0.132 8.109 1.347 1 93.25 27 VAL B CA 1
ATOM 736 C C . VAL B 1 27 ? 0.422 9.508 1.091 1 93.25 27 VAL B C 1
ATOM 738 O O . VAL B 1 27 ? -0.052 10.484 1.673 1 93.25 27 VAL B O 1
ATOM 741 N N . ASN B 1 28 ? 1.486 9.562 0.337 1 92.31 28 ASN B N 1
ATOM 742 C CA . ASN B 1 28 ? 2.102 10.836 -0.036 1 92.31 28 ASN B CA 1
ATOM 743 C C . ASN B 1 28 ? 2.391 10.898 -1.533 1 92.31 28 ASN B C 1
ATOM 745 O O . ASN B 1 28 ? 3.301 10.227 -2.021 1 92.31 28 ASN B O 1
ATOM 749 N N . PRO B 1 29 ? 1.53 11.695 -2.303 1 89.81 29 PRO B N 1
ATOM 750 C CA . PRO B 1 29 ? 1.888 11.93 -3.701 1 89.81 29 PRO B CA 1
ATOM 751 C C . PRO B 1 29 ? 3.113 12.828 -3.854 1 89.81 29 PRO B C 1
ATOM 753 O O . PRO B 1 29 ? 3.137 13.945 -3.316 1 89.81 29 PRO B O 1
ATOM 756 N N . VAL B 1 30 ? 4.145 12.297 -4.484 1 85.06 30 VAL B N 1
ATOM 757 C CA . VAL B 1 30 ? 5.387 13.055 -4.609 1 85.06 30 VAL B CA 1
ATOM 758 C C . VAL B 1 30 ? 6 12.812 -5.988 1 85.06 30 VAL B C 1
ATOM 760 O O . VAL B 1 30 ? 6.262 11.664 -6.363 1 85.06 30 VAL B O 1
ATOM 763 N N . GLY B 1 31 ? 6.258 13.969 -6.699 1 84.5 31 GLY B N 1
ATOM 764 C CA . GLY B 1 31 ? 6.996 13.867 -7.949 1 84.5 31 GLY B CA 1
ATOM 765 C C . GLY B 1 31 ? 6.352 12.922 -8.945 1 84.5 31 GLY B C 1
ATOM 766 O O . GLY B 1 31 ? 7.047 12.164 -9.625 1 84.5 31 GLY B O 1
ATOM 767 N N . GLY B 1 32 ? 5.086 12.797 -8.969 1 85.44 32 GLY B N 1
ATOM 768 C CA . GLY B 1 32 ? 4.414 11.906 -9.898 1 85.44 32 GLY B CA 1
ATOM 769 C C . GLY B 1 32 ? 4.277 10.484 -9.375 1 85.44 32 GLY B C 1
ATOM 770 O O . GLY B 1 32 ? 3.795 9.602 -10.086 1 85.44 32 GLY B O 1
ATOM 771 N N . GLU B 1 33 ? 4.883 10.352 -8.203 1 91.12 33 GLU B N 1
ATOM 772 C CA . GLU B 1 33 ? 4.77 9.055 -7.547 1 91.12 33 GLU B CA 1
ATOM 773 C C . GLU B 1 33 ? 3.93 9.141 -6.277 1 91.12 33 GLU B C 1
ATOM 775 O O . GLU B 1 33 ? 3.498 10.227 -5.887 1 91.12 33 GLU B O 1
ATOM 780 N N . VAL B 1 34 ? 3.648 7.91 -5.785 1 92.5 34 VAL B N 1
ATOM 781 C CA . VAL B 1 34 ? 2.896 7.836 -4.539 1 92.5 34 VAL B CA 1
ATOM 782 C C . VAL B 1 34 ? 3.646 6.965 -3.533 1 92.5 34 VAL B C 1
ATOM 784 O O . VAL B 1 34 ? 3.984 5.816 -3.826 1 92.5 34 VAL B O 1
ATOM 787 N N . LEU B 1 35 ? 3.912 7.586 -2.445 1 93.56 35 LEU B N 1
ATOM 788 C CA . LEU B 1 35 ? 4.488 6.824 -1.342 1 93.56 35 LEU B CA 1
ATOM 789 C C . LEU B 1 35 ? 3.396 6.332 -0.395 1 93.56 35 LEU B C 1
ATOM 791 O O . LEU B 1 35 ? 2.457 7.07 -0.088 1 93.56 35 LEU B O 1
ATOM 795 N N . VAL B 1 36 ? 3.457 5.082 -0.039 1 94.12 36 VAL B N 1
ATOM 796 C CA . VAL B 1 36 ? 2.514 4.473 0.895 1 94.12 36 VAL B CA 1
ATOM 797 C C . VAL B 1 36 ? 3.266 3.92 2.104 1 94.12 36 VAL B C 1
ATOM 799 O O . VAL B 1 36 ? 4.293 3.252 1.95 1 94.12 36 VAL B O 1
ATOM 802 N N . ARG B 1 37 ? 2.82 4.293 3.383 1 93.12 37 ARG B N 1
ATOM 803 C CA . ARG B 1 37 ? 3.461 3.748 4.574 1 93.12 37 ARG B CA 1
ATOM 804 C C . ARG B 1 37 ? 2.434 3.449 5.664 1 93.12 37 ARG B C 1
ATOM 806 O O . ARG B 1 37 ? 1.261 3.803 5.531 1 93.12 37 ARG B O 1
ATOM 813 N N . ASN B 1 38 ? 2.881 2.619 6.543 1 91.94 38 ASN B N 1
ATOM 814 C CA . ASN B 1 38 ? 2.146 2.336 7.77 1 91.94 38 ASN B CA 1
ATOM 815 C C . ASN B 1 38 ? 2.676 3.154 8.945 1 91.94 38 ASN B C 1
ATOM 817 O O . ASN B 1 38 ? 3.879 3.17 9.203 1 91.94 38 ASN B O 1
ATOM 821 N N . THR B 1 39 ? 1.805 3.838 9.672 1 87.94 39 THR B N 1
ATOM 822 C CA . THR B 1 39 ? 2.232 4.715 10.758 1 87.94 39 THR B CA 1
ATOM 823 C C . THR B 1 39 ? 2.934 3.916 11.859 1 87.94 39 THR B C 1
ATOM 825 O O . THR B 1 39 ? 3.73 4.465 12.617 1 87.94 39 THR B O 1
ATOM 828 N N . GLY B 1 40 ? 2.689 2.684 11.867 1 85.75 40 GLY B N 1
ATOM 829 C CA . GLY B 1 40 ? 3.381 1.832 12.82 1 85.75 40 GLY B CA 1
ATOM 830 C C . GLY B 1 40 ? 4.797 1.494 12.406 1 85.75 40 GLY B C 1
ATOM 831 O O . GLY B 1 40 ? 5.613 1.078 13.234 1 85.75 40 GLY B O 1
ATOM 832 N N . ASP B 1 41 ? 5.086 1.595 11.203 1 88.88 41 ASP B N 1
ATOM 833 C CA . ASP B 1 41 ? 6.402 1.363 10.617 1 88.88 41 ASP B CA 1
ATOM 834 C C . ASP B 1 41 ? 6.707 2.383 9.523 1 88.88 41 ASP B C 1
ATOM 836 O O . ASP B 1 41 ? 6.84 2.023 8.352 1 88.88 41 ASP B O 1
ATOM 840 N N . PRO B 1 42 ? 6.848 3.674 9.992 1 89.06 42 PRO B N 1
ATOM 841 C CA . PRO B 1 42 ? 6.965 4.73 8.984 1 89.06 42 PRO B CA 1
ATOM 842 C C . PRO B 1 42 ? 8.258 4.641 8.18 1 89.06 42 PRO B C 1
ATOM 844 O O . PRO B 1 42 ? 8.398 5.309 7.152 1 89.06 42 PRO B O 1
ATOM 847 N N . GLY B 1 43 ? 9.133 3.76 8.586 1 91.44 43 GLY B N 1
ATOM 848 C CA . GLY B 1 43 ? 10.391 3.6 7.863 1 91.44 43 GLY B CA 1
ATOM 849 C C . GLY B 1 43 ? 10.25 2.809 6.578 1 91.44 43 GLY B C 1
ATOM 850 O O . GLY B 1 43 ? 11.117 2.871 5.703 1 91.44 43 GLY B O 1
ATOM 851 N N . VAL B 1 44 ? 9.289 2.025 6.52 1 93.31 44 VAL B N 1
ATOM 852 C CA . VAL B 1 44 ? 9 1.254 5.312 1 93.31 44 VAL B CA 1
ATOM 853 C C . VAL B 1 44 ? 8.023 2.02 4.43 1 93.31 44 VAL B C 1
ATOM 855 O O . VAL B 1 44 ? 6.918 2.359 4.867 1 93.31 44 VAL B O 1
ATOM 858 N N . GLN B 1 45 ? 8.586 2.391 3.23 1 94.31 45 GLN B N 1
ATOM 859 C CA . GLN B 1 45 ? 7.742 3.133 2.299 1 94.31 45 GLN B CA 1
ATOM 860 C C . GLN B 1 45 ? 7.691 2.447 0.937 1 94.31 45 GLN B C 1
ATOM 862 O O . GLN B 1 45 ? 8.727 2.217 0.313 1 94.31 45 GLN B O 1
ATOM 867 N N . LEU B 1 46 ? 6.473 2.18 0.589 1 95 46 LEU B N 1
ATOM 868 C CA . LEU B 1 46 ? 6.254 1.61 -0.736 1 95 46 LEU B CA 1
ATOM 869 C C . LEU B 1 46 ? 6.168 2.707 -1.792 1 95 46 LEU B C 1
ATOM 871 O O . LEU B 1 46 ? 5.41 3.668 -1.635 1 95 46 LEU B O 1
ATOM 875 N N . ARG B 1 47 ? 6.98 2.588 -2.777 1 93.69 47 ARG B N 1
ATOM 876 C CA . ARG B 1 47 ? 6.949 3.549 -3.875 1 93.69 47 ARG B CA 1
ATOM 877 C C . ARG B 1 47 ? 6.176 2.994 -5.066 1 93.69 47 ARG B C 1
ATOM 879 O O . ARG B 1 47 ? 6.492 1.916 -5.574 1 93.69 47 ARG B O 1
ATOM 886 N N . LEU B 1 48 ? 5.156 3.723 -5.406 1 92.69 48 LEU B N 1
ATOM 887 C CA . LEU B 1 48 ? 4.324 3.367 -6.551 1 92.69 48 LEU B CA 1
ATOM 888 C C . LEU B 1 48 ? 4.285 4.5 -7.57 1 92.69 48 LEU B C 1
ATOM 890 O O . LEU B 1 48 ? 4.262 5.676 -7.195 1 92.69 48 LEU B O 1
ATOM 894 N N . THR B 1 49 ? 4.305 4.129 -8.797 1 90.44 49 THR B N 1
ATOM 895 C CA . THR B 1 49 ? 4.008 5.133 -9.812 1 90.44 49 THR B CA 1
ATOM 896 C C . THR B 1 49 ? 2.541 5.551 -9.742 1 90.44 49 THR B C 1
ATOM 898 O O . THR B 1 49 ? 1.734 4.906 -9.07 1 90.44 49 THR B O 1
ATOM 901 N N . ALA B 1 50 ? 2.211 6.707 -10.391 1 89.56 50 ALA B N 1
ATOM 902 C CA . ALA B 1 50 ? 0.824 7.16 -10.445 1 89.56 50 ALA B CA 1
ATOM 903 C C . ALA B 1 50 ? -0.076 6.094 -11.062 1 89.56 50 ALA B C 1
ATOM 905 O O . ALA B 1 50 ? -1.206 5.891 -10.617 1 89.56 50 ALA B O 1
ATOM 906 N N . GLU B 1 51 ? 0.489 5.41 -12.055 1 87.94 51 GLU B N 1
ATOM 907 C CA . GLU B 1 51 ? -0.296 4.391 -12.742 1 87.94 51 GLU B CA 1
ATOM 908 C C . GLU B 1 51 ? -0.537 3.182 -11.836 1 87.94 51 GLU B C 1
ATOM 910 O O . GLU B 1 51 ? -1.641 2.633 -11.812 1 87.94 51 GLU B O 1
ATOM 915 N N . GLN B 1 52 ? 0.445 2.785 -11.125 1 90.31 52 GLN B N 1
ATOM 916 C CA . GLN B 1 52 ? 0.317 1.657 -10.203 1 90.31 52 GLN B CA 1
ATOM 917 C C . GLN B 1 52 ? -0.685 1.963 -9.094 1 90.31 52 GLN B C 1
ATOM 919 O O . GLN B 1 52 ? -1.49 1.106 -8.727 1 90.31 52 GLN B O 1
ATOM 924 N N . TRP B 1 53 ? -0.609 3.209 -8.641 1 91 53 TRP B N 1
ATOM 925 C CA . TRP B 1 53 ? -1.559 3.635 -7.613 1 91 53 TRP B CA 1
ATOM 926 C C . TRP B 1 53 ? -2.986 3.609 -8.148 1 91 53 TRP B C 1
ATOM 928 O O . TRP B 1 53 ? -3.889 3.068 -7.508 1 91 53 TRP B O 1
ATOM 938 N N . ARG B 1 54 ? -3.141 4.129 -9.328 1 90.25 54 ARG B N 1
ATOM 939 C CA . ARG B 1 54 ? -4.469 4.125 -9.93 1 90.25 54 ARG B CA 1
ATOM 940 C C . ARG B 1 54 ? -4.969 2.701 -10.148 1 90.25 54 ARG B C 1
ATOM 942 O O . ARG B 1 54 ? -6.148 2.414 -9.93 1 90.25 54 ARG B O 1
ATOM 949 N N . SER B 1 55 ? -4.031 1.911 -10.586 1 90.19 55 SER B N 1
ATOM 950 C CA . SER B 1 55 ? -4.41 0.517 -10.797 1 90.19 55 SER B CA 1
ATOM 951 C C . SER B 1 55 ? -4.863 -0.137 -9.5 1 90.19 55 SER B C 1
ATOM 953 O O . SER B 1 55 ? -5.836 -0.895 -9.484 1 90.19 55 SER B O 1
ATOM 955 N N . LEU B 1 56 ? -4.145 0.144 -8.344 1 91.5 56 LEU B N 1
ATOM 956 C CA . LEU B 1 56 ? -4.523 -0.371 -7.031 1 91.5 56 LEU B CA 1
ATOM 957 C C . LEU B 1 56 ? -5.914 0.119 -6.633 1 91.5 56 LEU B C 1
ATOM 959 O O . LEU B 1 56 ? -6.75 -0.67 -6.191 1 91.5 56 LEU B O 1
ATOM 963 N N . LEU B 1 57 ? -6.176 1.412 -6.879 1 91.31 57 LEU B N 1
ATOM 964 C CA . LEU B 1 57 ? -7.461 1.99 -6.508 1 91.31 57 LEU B CA 1
ATOM 965 C C . LEU B 1 57 ? -8.594 1.376 -7.328 1 91.31 57 LEU B C 1
ATOM 967 O O . LEU B 1 57 ? -9.633 1.013 -6.781 1 91.31 57 LEU B O 1
ATOM 971 N N . ASP B 1 58 ? -8.312 1.246 -8.578 1 90.44 58 ASP B N 1
ATOM 972 C CA . ASP B 1 58 ? -9.32 0.668 -9.461 1 90.44 58 ASP B CA 1
ATOM 973 C C . ASP B 1 58 ? -9.617 -0.781 -9.086 1 90.44 58 ASP B C 1
ATOM 975 O O . ASP B 1 58 ? -10.773 -1.216 -9.125 1 90.44 58 ASP B O 1
ATOM 979 N N . THR B 1 59 ? -8.617 -1.503 -8.773 1 91.44 59 THR B N 1
ATOM 980 C CA . THR B 1 59 ? -8.789 -2.893 -8.367 1 91.44 59 THR B CA 1
ATOM 981 C C . THR B 1 59 ? -9.625 -2.986 -7.09 1 91.44 59 THR B C 1
ATOM 983 O O . THR B 1 59 ? -10.539 -3.801 -7 1 91.44 59 THR B O 1
ATOM 986 N N . VAL B 1 60 ? -9.297 -2.156 -6.113 1 90.69 60 VAL B N 1
ATOM 987 C CA . VAL B 1 60 ? -10.031 -2.137 -4.852 1 90.69 60 VAL B CA 1
ATOM 988 C C . VAL B 1 60 ? -11.492 -1.784 -5.109 1 90.69 60 VAL B C 1
ATOM 990 O O . VAL B 1 60 ? -12.398 -2.414 -4.555 1 90.69 60 VAL B O 1
ATOM 993 N N . LYS B 1 61 ? -11.727 -0.869 -5.965 1 89.69 61 LYS B N 1
ATOM 994 C CA . LYS B 1 61 ? -13.086 -0.426 -6.27 1 89.69 61 LYS B CA 1
ATOM 995 C C . LYS B 1 61 ? -13.867 -1.511 -7.008 1 89.69 61 LYS B C 1
ATOM 997 O O . LYS B 1 61 ? -15.094 -1.559 -6.934 1 89.69 61 LYS B O 1
ATOM 1002 N N . SER B 1 62 ? -13.086 -2.34 -7.664 1 88.69 62 SER B N 1
ATOM 1003 C CA . SER B 1 62 ? -13.711 -3.453 -8.367 1 88.69 62 SER B CA 1
ATOM 1004 C C . SER B 1 62 ? -13.805 -4.688 -7.48 1 88.69 62 SER B C 1
ATOM 1006 O O . SER B 1 62 ? -14.07 -5.789 -7.965 1 88.69 62 SER B O 1
ATOM 1008 N N . ASP B 1 63 ? -13.492 -4.605 -6.207 1 81.19 63 ASP B N 1
ATOM 1009 C CA . ASP B 1 63 ? -13.578 -5.645 -5.188 1 81.19 63 ASP B CA 1
ATOM 1010 C C . ASP B 1 63 ? -12.516 -6.723 -5.406 1 81.19 63 ASP B C 1
ATOM 1012 O O . ASP B 1 63 ? -12.766 -7.902 -5.152 1 81.19 63 ASP B O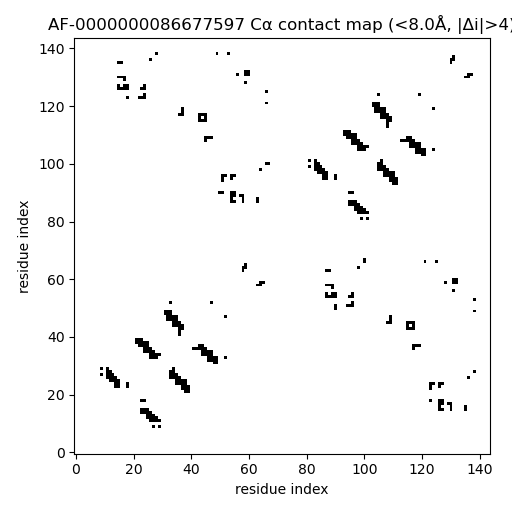 1
ATOM 1016 N N . GLY B 1 64 ? -11.375 -6.398 -5.926 1 79.62 64 GLY B N 1
ATOM 1017 C CA . GLY B 1 64 ? -10.312 -7.344 -6.215 1 79.62 64 GLY B CA 1
ATOM 1018 C C . GLY B 1 64 ? -9.57 -7.809 -4.973 1 79.62 64 GLY B C 1
ATOM 1019 O O . GLY B 1 64 ? -9.031 -8.914 -4.941 1 79.62 64 GLY B O 1
ATOM 1020 N N . PHE B 1 65 ? -9.375 -7.164 -3.893 1 82.19 65 PHE B N 1
ATOM 1021 C CA . PHE B 1 65 ? -8.617 -7.523 -2.697 1 82.19 65 PHE B CA 1
ATOM 1022 C C . PHE B 1 65 ? -9.555 -7.828 -1.536 1 82.19 65 PHE B C 1
ATOM 1024 O O . PHE B 1 65 ? -9.172 -7.715 -0.371 1 82.19 65 PHE B O 1
ATOM 1031 N N . SER B 1 66 ? -10.625 -8.312 -1.795 1 67.06 66 SER B N 1
ATOM 1032 C CA . SER B 1 66 ? -11.539 -8.594 -0.695 1 67.06 66 SER B CA 1
ATOM 1033 C C . SER B 1 66 ? -10.93 -9.57 0.3 1 67.06 66 SER B C 1
ATOM 1035 O O . SER B 1 66 ? -10.281 -10.547 -0.095 1 67.06 66 SER B O 1
ATOM 1037 N N . PRO B 1 67 ? -10.641 -9.016 1.567 1 59.44 67 PRO B N 1
ATOM 1038 C CA . PRO B 1 67 ? -10.078 -9.914 2.586 1 59.44 67 PRO B CA 1
ATOM 1039 C C . PRO B 1 67 ? -10.75 -11.281 2.604 1 59.44 67 PRO B C 1
ATOM 1041 O O . PRO B 1 67 ? -11.883 -11.43 2.127 1 59.44 67 PRO B O 1
ATOM 1044 N N . PRO B 1 68 ? -9.781 -12.312 2.797 1 49.59 68 PRO B N 1
ATOM 1045 C CA . PRO B 1 68 ? -10.461 -13.602 2.939 1 49.59 68 PRO B CA 1
ATOM 1046 C C . PRO B 1 68 ? -11.695 -13.523 3.832 1 49.59 68 PRO B C 1
ATOM 1048 O O . PRO B 1 68 ? -11.758 -12.688 4.738 1 49.59 68 PRO B O 1
ATOM 1051 N N . GLU B 1 69 ? -12.922 -13.719 3.162 1 44.56 69 GLU B N 1
ATOM 1052 C CA . GLU B 1 69 ? -14.125 -13.891 3.965 1 44.56 69 GLU B CA 1
ATOM 1053 C C . GLU B 1 69 ? -13.805 -14.539 5.312 1 44.56 69 GLU B C 1
ATOM 1055 O O . GLU B 1 69 ? -13.094 -15.539 5.371 1 44.56 69 GLU B O 1
ATOM 1060 N N . ALA B 1 70 ? -13.523 -13.75 6.344 1 44.47 70 ALA B N 1
ATOM 1061 C CA . ALA B 1 70 ? -13.547 -14.422 7.645 1 44.47 70 ALA B CA 1
ATOM 1062 C C . ALA B 1 70 ? -14.617 -15.508 7.684 1 44.47 70 ALA B C 1
ATOM 1064 O O . ALA B 1 70 ? -15.758 -15.281 7.27 1 44.47 70 ALA B O 1
ATOM 1065 N N . THR B 1 71 ? -14.25 -16.734 7.25 1 37.94 71 THR B N 1
ATOM 1066 C CA . THR B 1 71 ? -15.211 -17.781 7.555 1 37.94 71 THR B CA 1
ATOM 1067 C C . THR B 1 71 ? -15.672 -17.703 9.008 1 37.94 71 THR B C 1
ATOM 1069 O O . THR B 1 71 ? -14.867 -17.828 9.93 1 37.94 71 THR B O 1
ATOM 1072 N N . THR B 1 72 ? -16.609 -16.906 9.328 1 30.27 72 THR B N 1
ATOM 1073 C CA . THR B 1 72 ? -17.312 -17.25 10.555 1 30.27 72 THR B CA 1
ATOM 1074 C C . THR B 1 72 ? -17.812 -18.688 10.523 1 30.27 72 THR B C 1
ATOM 1076 O O . THR B 1 72 ? -18.297 -19.156 9.492 1 30.27 72 THR B O 1
#